Protein AF-A0A2V9P1U4-F1 (afdb_monomer_lite)

Sequence (89 aa):
AANQQASNELVIISAKYGADANWVDISSVLSAKIQDGKLRIDVTNASLLGGDDPVPNVPKSADVKYSYGGRRPQSIIVPEGKVLSLPEP

pLDDT: mean 88.76, std 13.78, range [35.62, 98.25]

Secondary structure (DSSP, 8-state):
---------EEEEEEEEEETTEEEE-HHHHHHT-BTTBEEEE-SHHHHHTT--SSTTS--EEEEEEEETTPPPEEEEEETTSEEEES--

Structure (mmCIF, N/CA/C/O backbone):
data_AF-A0A2V9P1U4-F1
#
_entry.id   AF-A0A2V9P1U4-F1
#
loop_
_atom_site.group_PDB
_atom_site.id
_atom_site.type_symbol
_atom_site.label_atom_id
_atom_site.label_alt_id
_atom_site.label_comp_id
_atom_site.label_asym_id
_atom_site.label_entity_id
_atom_site.label_seq_id
_atom_site.pdbx_PDB_ins_code
_atom_site.Cartn_x
_atom_site.Cartn_y
_atom_site.Cartn_z
_atom_site.occupancy
_atom_site.B_iso_or_equiv
_atom_site.auth_seq_id
_atom_site.auth_comp_id
_atom_site.auth_asym_id
_atom_site.auth_atom_id
_atom_site.pdbx_PDB_model_num
ATOM 1 N N . ALA A 1 1 ? -26.683 8.111 24.060 1.00 35.62 1 ALA A N 1
ATOM 2 C CA . ALA A 1 1 ? -25.211 8.042 24.099 1.00 35.62 1 ALA A CA 1
ATOM 3 C C . ALA A 1 1 ? -24.778 7.047 23.035 1.00 35.62 1 ALA A C 1
ATOM 5 O O . ALA A 1 1 ? -25.153 5.887 23.139 1.00 35.62 1 ALA A O 1
ATOM 6 N N . ALA A 1 2 ? -24.125 7.498 21.962 1.00 42.62 2 ALA A N 1
ATOM 7 C CA . ALA A 1 2 ? -23.604 6.582 20.952 1.00 42.62 2 ALA A CA 1
ATOM 8 C C . ALA A 1 2 ? -22.437 5.812 21.583 1.00 42.62 2 ALA A C 1
ATOM 10 O O . ALA A 1 2 ? -21.460 6.420 22.019 1.00 42.62 2 ALA A O 1
ATOM 11 N N . ASN A 1 3 ? -22.600 4.498 21.729 1.00 42.66 3 ASN A N 1
ATOM 12 C CA . ASN A 1 3 ? -21.585 3.612 22.280 1.00 42.66 3 ASN A CA 1
ATOM 13 C C . ASN A 1 3 ? -20.293 3.761 21.474 1.00 42.66 3 ASN A C 1
ATOM 15 O O . ASN A 1 3 ? -20.244 3.400 20.302 1.00 42.66 3 ASN A O 1
ATOM 19 N N . GLN A 1 4 ? -19.240 4.250 22.129 1.00 47.12 4 GLN A N 1
ATOM 20 C CA . GLN A 1 4 ? -17.861 4.201 21.648 1.00 47.12 4 GLN A CA 1
ATOM 21 C C . GLN A 1 4 ? -17.330 2.764 21.750 1.00 47.12 4 GLN A C 1
ATOM 23 O O . GLN A 1 4 ? -16.320 2.506 22.405 1.00 47.12 4 GLN A O 1
ATOM 28 N N . GLN A 1 5 ? -18.028 1.799 21.144 1.00 46.69 5 GLN A N 1
ATOM 29 C CA . GLN A 1 5 ? -17.366 0.555 20.781 1.00 46.69 5 GLN A CA 1
ATOM 30 C C . GLN A 1 5 ? -16.221 0.993 19.880 1.00 46.69 5 GLN A C 1
ATOM 32 O O . GLN A 1 5 ? -16.481 1.559 18.822 1.00 46.69 5 GLN A O 1
ATOM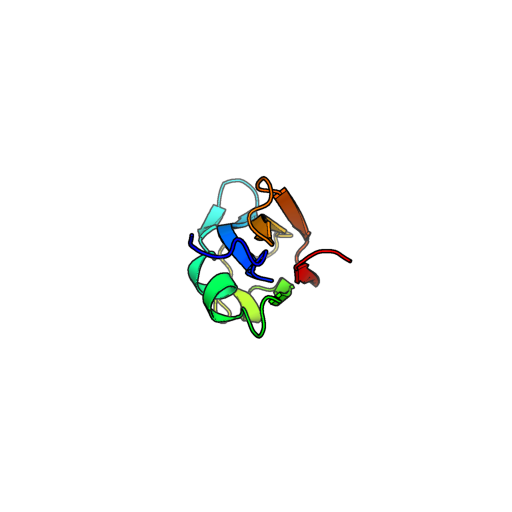 37 N N . ALA A 1 6 ? -14.979 0.831 20.340 1.00 54.91 6 ALA A N 1
ATOM 38 C CA . ALA A 1 6 ? -13.819 0.952 19.477 1.00 54.91 6 ALA A CA 1
ATOM 39 C C . ALA A 1 6 ? -14.069 -0.030 18.333 1.00 54.91 6 ALA A C 1
ATOM 41 O O . A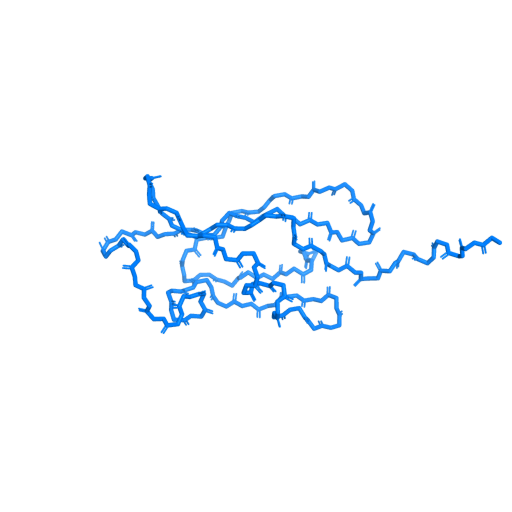LA A 1 6 ? -13.926 -1.241 18.505 1.00 54.91 6 ALA A O 1
ATOM 42 N N . SER A 1 7 ? -14.600 0.473 17.220 1.00 61.62 7 SER A N 1
ATOM 43 C CA . SER A 1 7 ? -14.832 -0.325 16.036 1.00 61.62 7 SER A CA 1
ATOM 44 C C . SER A 1 7 ? -13.464 -0.890 15.682 1.00 61.62 7 SER A C 1
ATOM 46 O O . SER A 1 7 ? -12.487 -0.152 15.696 1.00 61.62 7 SER A O 1
ATOM 48 N N . ASN A 1 8 ? -13.327 -2.189 15.417 1.00 76.25 8 ASN A N 1
ATOM 49 C CA . ASN A 1 8 ? -12.088 -2.725 14.833 1.00 76.25 8 ASN A CA 1
ATOM 50 C C . ASN A 1 8 ? -11.984 -2.251 13.372 1.00 76.25 8 ASN A C 1
ATOM 52 O O . ASN A 1 8 ? -11.868 -3.034 12.443 1.00 76.25 8 ASN A O 1
ATOM 56 N N . GLU A 1 9 ? -12.147 -0.956 13.161 1.00 88.94 9 GLU A N 1
ATOM 57 C CA . GLU A 1 9 ? -12.281 -0.306 11.885 1.00 88.94 9 GLU A CA 1
ATOM 58 C C . GLU A 1 9 ? -10.907 0.198 11.505 1.00 88.94 9 GLU A C 1
ATOM 60 O O . GLU A 1 9 ? -10.323 1.064 12.163 1.00 88.94 9 GLU A O 1
ATOM 65 N N . LEU A 1 10 ? -10.382 -0.420 10.458 1.00 94.44 10 LEU A N 1
ATOM 66 C CA . LEU A 1 10 ? -9.207 0.039 9.758 1.00 94.44 10 LEU A CA 1
ATOM 67 C C . LEU A 1 10 ? -9.647 1.067 8.718 1.00 94.44 10 LEU A C 1
ATOM 69 O O . LEU A 1 10 ? -10.496 0.779 7.879 1.00 94.44 10 LEU A O 1
ATOM 73 N N . VAL A 1 11 ? -9.035 2.246 8.757 1.00 95.38 11 VAL A N 1
ATOM 74 C CA . VAL A 1 11 ? -9.268 3.324 7.794 1.00 95.38 11 VAL A CA 1
ATOM 75 C C . VAL A 1 11 ? -7.940 3.707 7.160 1.00 95.38 11 VAL A C 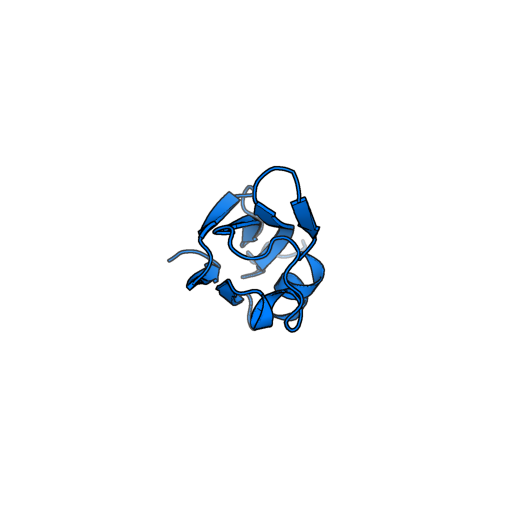1
ATOM 77 O O . VAL A 1 11 ? -7.006 4.094 7.866 1.00 95.38 11 VAL A O 1
ATOM 80 N N . ILE A 1 12 ? -7.852 3.637 5.831 1.00 97.31 12 ILE A N 1
ATOM 81 C CA . ILE A 1 12 ? -6.719 4.192 5.083 1.00 97.31 12 ILE A CA 1
ATOM 82 C C . ILE A 1 12 ? -6.945 5.694 4.929 1.00 97.31 12 ILE A C 1
ATOM 84 O O . ILE A 1 12 ? -7.960 6.126 4.392 1.00 97.31 12 ILE A O 1
ATOM 88 N N . ILE A 1 13 ? -6.001 6.493 5.418 1.00 97.31 13 ILE A N 1
ATOM 89 C CA . ILE A 1 13 ? -6.057 7.960 5.354 1.00 97.31 13 ILE A CA 1
ATOM 90 C C . ILE A 1 13 ? -5.369 8.458 4.086 1.00 97.31 13 ILE A C 1
ATOM 92 O O . ILE A 1 13 ? -5.858 9.370 3.429 1.00 97.31 13 ILE A O 1
ATOM 96 N N . SER A 1 14 ? -4.221 7.870 3.757 1.00 98.19 14 SER A N 1
ATOM 97 C CA . SER A 1 14 ? -3.500 8.125 2.513 1.00 98.19 14 SER A CA 1
ATOM 98 C C . SER A 1 14 ? -2.564 6.963 2.236 1.00 98.19 14 SER A C 1
ATOM 100 O O . SER A 1 14 ? -1.914 6.477 3.162 1.00 98.19 14 SER A O 1
ATOM 102 N N . ALA A 1 15 ? -2.440 6.548 0.985 1.00 98.06 15 ALA A N 1
ATOM 103 C CA . ALA A 1 15 ? -1.476 5.540 0.590 1.00 98.06 15 ALA A CA 1
ATOM 104 C C . ALA A 1 15 ? -0.931 5.830 -0.804 1.00 98.06 15 ALA A C 1
ATOM 106 O O . ALA A 1 15 ? -1.687 6.107 -1.732 1.00 98.06 15 ALA A O 1
ATOM 107 N N . LYS A 1 16 ? 0.385 5.727 -0.957 1.00 97.56 16 LYS A N 1
ATOM 108 C CA . LYS A 1 16 ? 1.062 5.898 -2.241 1.00 97.56 16 LYS A CA 1
ATOM 109 C C . LYS A 1 16 ? 2.079 4.792 -2.461 1.00 97.56 16 LYS A C 1
ATOM 111 O O . LYS A 1 16 ? 2.698 4.319 -1.511 1.00 97.56 16 LYS A O 1
ATOM 116 N N . TYR A 1 17 ? 2.261 4.403 -3.711 1.00 96.56 17 TYR A N 1
ATOM 117 C CA . TYR A 1 17 ? 3.221 3.387 -4.113 1.00 96.56 17 TYR A CA 1
ATOM 118 C C . TYR A 1 17 ? 4.094 3.903 -5.248 1.00 96.56 17 TYR A C 1
ATOM 120 O O . TYR A 1 17 ? 3.592 4.486 -6.209 1.00 96.56 17 TYR A O 1
ATOM 128 N N . GLY A 1 18 ? 5.404 3.733 -5.110 1.00 95.19 18 GLY A N 1
ATOM 129 C CA . GLY A 1 18 ? 6.349 4.301 -6.057 1.00 95.19 18 GLY A CA 1
ATOM 130 C C . GLY A 1 18 ? 7.761 4.430 -5.509 1.00 95.19 18 GLY A C 1
ATOM 131 O O . GLY A 1 18 ? 8.115 3.811 -4.502 1.00 95.19 18 GLY A O 1
ATOM 132 N N . ALA A 1 19 ? 8.559 5.223 -6.215 1.00 93.38 19 ALA A N 1
ATOM 133 C CA . ALA A 1 19 ? 9.944 5.537 -5.892 1.00 93.38 19 ALA A CA 1
ATOM 134 C C . ALA A 1 19 ? 10.306 6.931 -6.425 1.00 93.38 19 ALA A C 1
ATOM 136 O O . ALA A 1 19 ? 9.714 7.414 -7.394 1.00 93.38 19 ALA A O 1
ATOM 137 N N . ASP A 1 20 ? 11.296 7.570 -5.801 1.00 89.38 20 ASP A N 1
ATOM 138 C CA . ASP A 1 20 ? 11.810 8.889 -6.185 1.00 89.38 20 ASP A CA 1
ATOM 139 C C . ASP A 1 20 ? 10.694 9.938 -6.362 1.00 89.38 20 ASP A C 1
ATOM 141 O O . ASP A 1 20 ? 9.993 10.273 -5.404 1.00 89.38 20 ASP A O 1
ATOM 145 N N . ALA A 1 21 ? 10.519 10.464 -7.578 1.00 89.25 21 ALA A N 1
ATOM 146 C CA . ALA A 1 21 ? 9.503 11.457 -7.924 1.00 89.25 21 ALA A CA 1
ATOM 147 C C . ALA A 1 21 ? 8.194 10.849 -8.466 1.00 89.25 21 ALA A C 1
ATOM 149 O O . ALA A 1 21 ? 7.242 11.583 -8.724 1.00 89.25 21 ALA A O 1
ATOM 150 N N . ASN A 1 22 ? 8.127 9.528 -8.637 1.00 90.69 22 ASN A N 1
ATOM 151 C CA . ASN A 1 22 ? 7.016 8.845 -9.291 1.00 90.69 22 ASN A CA 1
ATOM 152 C C . ASN A 1 22 ? 6.222 8.040 -8.263 1.00 90.69 22 ASN A C 1
ATOM 154 O O . ASN A 1 22 ? 6.640 6.961 -7.842 1.00 90.69 22 ASN A O 1
ATOM 158 N N . TRP A 1 23 ? 5.067 8.574 -7.869 1.00 94.31 23 TRP A N 1
ATOM 159 C CA . TRP A 1 23 ? 4.178 7.978 -6.877 1.00 94.31 23 TRP A CA 1
ATOM 160 C C . TRP A 1 23 ? 2.758 7.889 -7.421 1.00 94.31 23 TRP A C 1
ATOM 162 O O . TRP A 1 23 ? 2.239 8.859 -7.970 1.00 94.31 23 TRP A O 1
ATOM 172 N N . VAL A 1 24 ? 2.121 6.740 -7.215 1.00 95.69 24 VAL A N 1
ATOM 173 C CA . VAL A 1 24 ? 0.723 6.495 -7.575 1.00 95.69 24 VAL A CA 1
ATOM 174 C C . VAL A 1 24 ? -0.104 6.364 -6.304 1.00 95.69 24 VAL A C 1
ATOM 176 O O . VAL A 1 24 ? 0.297 5.662 -5.375 1.00 95.69 24 VAL A O 1
ATOM 179 N N . ASP A 1 25 ? -1.246 7.046 -6.251 1.00 97.12 25 ASP A N 1
ATOM 180 C CA . ASP A 1 25 ? -2.200 6.904 -5.151 1.00 97.12 25 ASP A CA 1
ATOM 181 C C . ASP A 1 25 ? -2.859 5.518 -5.211 1.00 97.12 25 ASP A C 1
ATOM 183 O O . ASP A 1 25 ? -3.475 5.145 -6.208 1.00 97.12 25 ASP A O 1
ATOM 187 N N . ILE A 1 26 ? -2.717 4.754 -4.128 1.00 97.31 26 ILE A N 1
ATOM 188 C CA . ILE A 1 26 ? -3.275 3.404 -3.974 1.00 97.31 26 ILE A CA 1
ATOM 189 C C . ILE A 1 26 ? -4.308 3.338 -2.839 1.00 97.31 26 ILE A C 1
ATOM 191 O O . ILE A 1 26 ? -4.723 2.250 -2.436 1.00 97.31 26 ILE A O 1
ATOM 195 N N . SER A 1 27 ? -4.755 4.483 -2.313 1.00 97.75 27 SER A N 1
ATOM 196 C CA . SER A 1 27 ? -5.664 4.574 -1.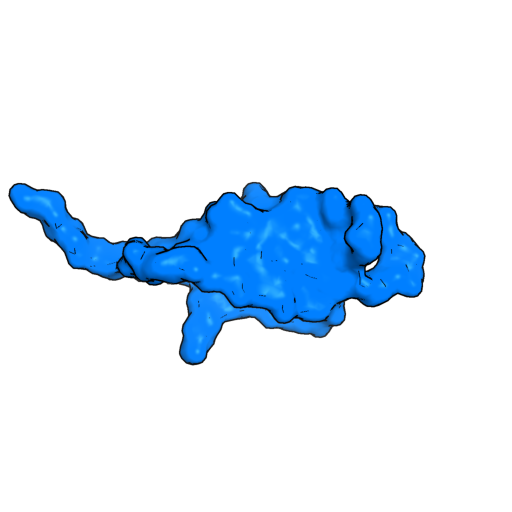161 1.00 97.75 27 SER A CA 1
ATOM 197 C C . SER A 1 27 ? -6.972 3.823 -1.398 1.00 97.75 27 SER A C 1
ATOM 199 O O . SER A 1 27 ? -7.406 3.047 -0.543 1.00 97.75 27 SER A O 1
ATOM 201 N N . SER A 1 28 ? -7.581 3.993 -2.576 1.00 96.69 28 SER A N 1
ATOM 202 C CA . SER A 1 28 ? -8.819 3.294 -2.944 1.00 96.69 28 SER A CA 1
ATOM 203 C C . SER A 1 28 ? -8.611 1.789 -3.105 1.00 96.69 28 SER A C 1
ATOM 205 O O . SER A 1 28 ? -9.467 1.012 -2.689 1.00 96.69 28 SER A O 1
ATOM 207 N N . VAL A 1 29 ? -7.461 1.371 -3.647 1.00 96.62 29 VAL A N 1
ATOM 208 C CA . VAL A 1 29 ? -7.116 -0.048 -3.810 1.00 96.62 29 VAL A CA 1
ATOM 209 C C . VAL A 1 29 ? -6.980 -0.714 -2.446 1.00 96.62 29 VAL A C 1
ATOM 211 O O . VAL A 1 29 ? -7.605 -1.744 -2.206 1.00 96.62 29 VAL A O 1
ATOM 214 N N . LEU A 1 30 ? -6.227 -0.105 -1.525 1.00 97.38 30 LEU A N 1
ATOM 215 C CA . LEU A 1 30 ? -6.066 -0.643 -0.175 1.00 97.38 30 LEU A CA 1
ATOM 216 C C . LEU A 1 30 ? -7.393 -0.661 0.588 1.00 97.38 30 LEU A C 1
ATOM 218 O O . LEU A 1 30 ? -7.716 -1.670 1.207 1.00 97.38 30 LEU A O 1
ATOM 222 N N . SER A 1 31 ? -8.186 0.409 0.497 1.00 96.56 31 SER A N 1
ATOM 223 C CA . SER A 1 31 ? -9.487 0.497 1.173 1.00 96.56 31 SER A CA 1
ATOM 224 C C . SER A 1 31 ? -10.459 -0.585 0.697 1.00 96.56 31 SER A C 1
ATOM 226 O O . SER A 1 31 ? -11.122 -1.216 1.514 1.00 96.56 31 SER A O 1
ATOM 228 N N . ALA A 1 32 ? -10.498 -0.867 -0.610 1.00 96.25 32 ALA A N 1
ATOM 229 C CA . ALA A 1 32 ? -11.342 -1.918 -1.183 1.00 96.25 32 ALA A CA 1
ATOM 230 C C . ALA A 1 32 ? -10.901 -3.344 -0.799 1.00 96.25 32 ALA A C 1
ATOM 232 O O . ALA A 1 32 ? -11.670 -4.293 -0.950 1.00 96.25 32 ALA A O 1
ATOM 233 N N . LYS A 1 33 ? -9.661 -3.514 -0.325 1.00 95.69 33 LYS A N 1
ATOM 234 C CA . LYS A 1 33 ? -9.110 -4.798 0.133 1.00 95.69 33 LYS A CA 1
A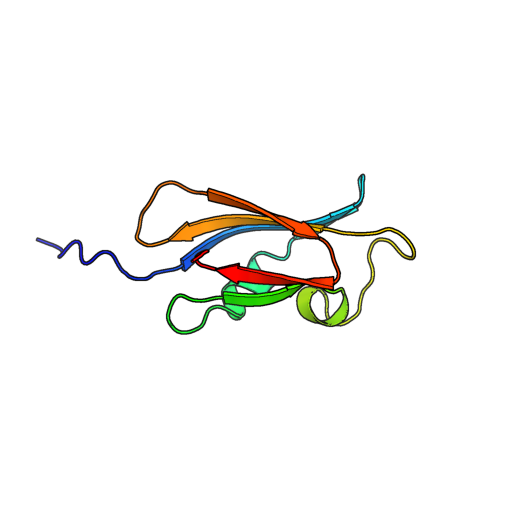TOM 235 C C . LYS A 1 33 ? -9.289 -5.028 1.633 1.00 95.69 33 LYS A C 1
ATOM 237 O O . LYS A 1 33 ? -8.931 -6.103 2.109 1.00 95.69 33 LYS A O 1
ATOM 242 N N . ILE A 1 34 ? -9.834 -4.059 2.369 1.00 95.19 34 ILE A N 1
ATOM 243 C CA . ILE A 1 34 ? -10.135 -4.235 3.789 1.00 95.19 34 ILE A CA 1
ATOM 24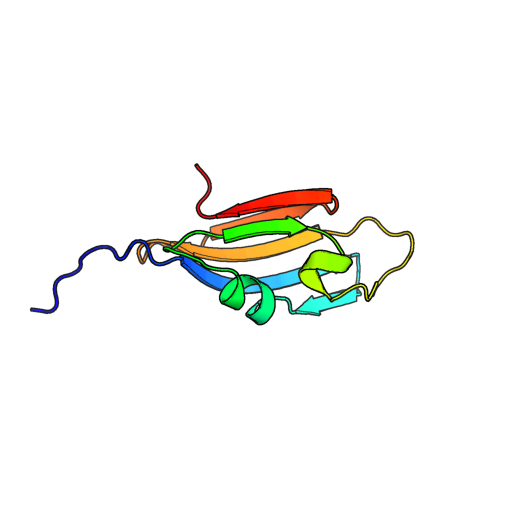4 C C . ILE A 1 34 ? -11.285 -5.230 3.940 1.00 95.19 34 ILE A C 1
ATOM 246 O O . ILE A 1 34 ? -12.354 -5.063 3.357 1.00 95.19 34 ILE A O 1
ATOM 250 N N . GLN A 1 35 ? -11.062 -6.257 4.755 1.00 93.31 35 GLN A N 1
ATOM 251 C CA . GLN A 1 35 ? -12.053 -7.265 5.120 1.00 93.31 35 GLN A CA 1
ATOM 252 C C . GLN A 1 35 ? -11.990 -7.476 6.630 1.00 93.31 35 GLN A C 1
ATOM 254 O O . GLN A 1 35 ? -10.906 -7.645 7.189 1.00 93.31 35 GLN A O 1
ATOM 259 N N . ASP A 1 36 ? -13.141 -7.404 7.299 1.00 90.69 36 ASP A N 1
ATOM 260 C CA . ASP A 1 36 ? -13.262 -7.567 8.755 1.00 90.69 36 ASP A CA 1
ATOM 261 C C . ASP A 1 36 ? -12.280 -6.698 9.565 1.00 90.69 36 ASP A C 1
ATOM 263 O O . ASP A 1 36 ? -11.709 -7.131 10.570 1.00 90.69 36 ASP A O 1
ATOM 267 N N . GLY A 1 37 ? -12.045 -5.464 9.101 1.00 91.25 37 GLY A N 1
ATOM 268 C CA . GLY A 1 37 ? -11.145 -4.524 9.774 1.00 91.25 37 GLY A CA 1
ATOM 269 C C . GLY A 1 37 ? -9.657 -4.820 9.598 1.00 91.25 37 GLY A C 1
ATOM 270 O O . GLY A 1 37 ? -8.831 -4.273 10.327 1.00 91.25 37 GLY A O 1
ATOM 271 N N . LYS A 1 38 ? -9.302 -5.698 8.658 1.00 93.56 38 LYS A N 1
ATOM 272 C CA . LYS A 1 38 ? -7.926 -6.106 8.381 1.00 93.56 38 LYS A CA 1
ATOM 273 C C . LYS A 1 38 ? -7.599 -5.921 6.911 1.00 93.56 38 LYS A C 1
ATOM 275 O O . LYS A 1 38 ? -8.463 -6.027 6.046 1.00 93.56 38 LYS A O 1
ATOM 280 N N . LEU A 1 39 ? -6.326 -5.686 6.632 1.00 95.62 39 LEU A N 1
ATOM 281 C CA . LEU A 1 39 ? -5.776 -5.631 5.286 1.00 95.62 39 LEU A CA 1
ATOM 282 C C . LEU A 1 39 ? -4.573 -6.559 5.226 1.00 95.62 39 LEU A C 1
ATOM 284 O O . LEU A 1 39 ? -3.683 -6.473 6.069 1.00 95.62 39 LEU A O 1
ATOM 288 N N . ARG A 1 40 ? -4.524 -7.415 4.208 1.00 96.38 40 ARG A N 1
ATOM 289 C CA . ARG A 1 40 ? -3.334 -8.196 3.877 1.00 96.38 40 ARG A CA 1
ATOM 290 C C . ARG A 1 40 ? -3.169 -8.242 2.366 1.00 96.38 40 ARG A C 1
ATOM 292 O O . ARG A 1 40 ? -4.035 -8.770 1.676 1.00 96.38 40 ARG A O 1
ATOM 299 N N . ILE A 1 41 ? -2.080 -7.676 1.862 1.00 96.00 41 ILE A N 1
ATOM 300 C CA . ILE A 1 41 ? -1.807 -7.593 0.424 1.00 96.00 41 ILE A CA 1
ATOM 301 C C . ILE A 1 41 ? -0.303 -7.623 0.153 1.00 96.00 41 ILE A C 1
ATOM 303 O O . ILE A 1 41 ? 0.483 -7.057 0.916 1.00 96.00 41 ILE A O 1
ATOM 307 N N . ASP A 1 42 ? 0.092 -8.268 -0.941 1.00 97.06 42 ASP A N 1
ATOM 308 C CA . ASP A 1 42 ? 1.468 -8.237 -1.428 1.00 97.06 42 ASP A CA 1
ATOM 309 C C . ASP A 1 42 ? 1.751 -6.883 -2.087 1.00 97.06 42 ASP A C 1
ATOM 311 O O . ASP A 1 42 ? 1.053 -6.462 -3.012 1.00 97.06 42 ASP A O 1
ATOM 315 N N . VAL A 1 43 ? 2.790 -6.185 -1.634 1.00 96.00 43 VAL A N 1
ATOM 316 C CA . VAL A 1 43 ? 3.196 -4.888 -2.184 1.00 96.00 43 VAL A CA 1
ATOM 317 C C . VAL A 1 43 ? 3.922 -5.126 -3.504 1.00 96.00 43 VAL A C 1
ATOM 319 O O . VAL A 1 43 ? 5.126 -5.357 -3.535 1.00 96.00 43 VAL A O 1
ATOM 322 N N . THR A 1 44 ? 3.167 -5.131 -4.600 1.00 94.62 44 THR A N 1
ATOM 323 C CA . THR A 1 44 ? 3.645 -5.406 -5.965 1.00 94.62 44 THR A CA 1
ATOM 324 C C . THR A 1 44 ? 2.847 -4.593 -6.984 1.00 94.62 44 THR A C 1
ATOM 326 O O . THR A 1 44 ? 1.669 -4.313 -6.749 1.00 94.62 44 THR A O 1
ATOM 329 N N . ASN A 1 45 ? 3.439 -4.299 -8.148 1.00 90.88 45 ASN A N 1
ATOM 330 C CA . ASN A 1 45 ? 2.736 -3.693 -9.292 1.00 90.88 45 ASN A CA 1
ATOM 331 C C . ASN A 1 45 ? 1.424 -4.416 -9.634 1.00 90.88 45 ASN A C 1
ATOM 333 O O . ASN A 1 45 ? 0.380 -3.793 -9.806 1.00 90.88 45 ASN A O 1
ATOM 337 N N . ALA A 1 46 ? 1.459 -5.751 -9.685 1.00 91.19 46 ALA A N 1
ATOM 338 C CA . ALA A 1 46 ? 0.298 -6.568 -10.030 1.00 91.19 46 ALA A CA 1
ATOM 339 C C . ALA A 1 46 ? -0.857 -6.394 -9.034 1.00 91.19 46 ALA A C 1
ATOM 341 O O . ALA A 1 46 ? -2.007 -6.216 -9.432 1.00 91.19 46 ALA A O 1
ATOM 342 N N . SER A 1 47 ? -0.552 -6.416 -7.735 1.00 91.06 47 SER A N 1
ATOM 343 C CA . SER A 1 47 ? -1.578 -6.358 -6.690 1.00 91.06 47 SER A CA 1
ATOM 344 C C . SER A 1 47 ? -2.113 -4.946 -6.457 1.00 91.06 47 SER A C 1
ATOM 346 O O . SER A 1 47 ? -3.276 -4.793 -6.083 1.00 91.06 47 SER A O 1
ATOM 348 N N . LEU A 1 48 ? -1.272 -3.925 -6.651 1.00 93.12 48 LEU A N 1
ATOM 349 C CA . LEU A 1 48 ? -1.595 -2.536 -6.323 1.00 93.12 48 LEU A CA 1
ATOM 350 C C . LEU A 1 48 ? -2.073 -1.722 -7.525 1.00 93.12 48 LEU A C 1
ATOM 352 O O . LEU A 1 48 ? -2.908 -0.842 -7.349 1.00 93.12 48 LEU A O 1
ATOM 356 N N . LEU A 1 49 ? -1.560 -2.011 -8.720 1.00 90.88 49 LEU A N 1
ATOM 357 C CA . LEU A 1 49 ? -1.781 -1.217 -9.932 1.00 90.88 49 LEU A CA 1
ATOM 358 C C . LEU A 1 49 ? -2.346 -2.044 -11.097 1.00 90.88 49 LEU A C 1
ATOM 360 O O . LEU A 1 49 ? -2.444 -1.551 -12.211 1.00 90.88 49 LEU A O 1
ATOM 364 N N . GLY A 1 50 ? -2.703 -3.313 -10.875 1.00 86.62 50 GLY A N 1
ATOM 365 C CA . GLY A 1 50 ? -3.220 -4.182 -11.938 1.00 86.62 50 GLY A CA 1
ATOM 366 C C . GLY A 1 50 ? -2.164 -4.629 -12.955 1.00 86.62 50 GLY A C 1
ATOM 367 O O . GLY A 1 50 ? -2.520 -5.159 -14.002 1.00 86.62 50 GLY A O 1
ATOM 368 N N . GLY A 1 51 ? -0.876 -4.454 -12.638 1.00 79.50 51 GLY A N 1
ATOM 369 C CA . GLY A 1 51 ? 0.252 -4.843 -13.490 1.00 79.50 51 GLY A CA 1
ATOM 370 C C . GLY A 1 51 ? 1.013 -3.669 -14.100 1.00 79.50 51 GLY A C 1
ATOM 371 O O . GLY A 1 51 ? 2.126 -3.880 -14.577 1.00 79.50 51 GLY A O 1
ATOM 372 N N . ASP A 1 52 ? 0.472 -2.452 -14.024 1.00 82.88 52 ASP A N 1
ATOM 373 C CA . ASP A 1 52 ? 1.168 -1.250 -14.479 1.00 82.88 52 ASP A CA 1
ATOM 374 C C . ASP A 1 52 ? 2.371 -0.946 -13.572 1.00 82.88 52 ASP A C 1
ATOM 376 O O . ASP A 1 52 ? 2.252 -0.926 -12.344 1.00 82.88 52 ASP A O 1
ATOM 380 N N . ASP A 1 53 ? 3.545 -0.717 -14.173 1.00 79.00 53 ASP A N 1
ATOM 381 C CA . ASP A 1 53 ? 4.754 -0.305 -13.455 1.00 79.00 53 ASP A CA 1
ATOM 382 C C . ASP A 1 53 ? 5.063 1.172 -13.741 1.00 79.00 53 ASP A C 1
ATOM 384 O O . ASP A 1 53 ? 5.490 1.503 -14.851 1.00 79.00 53 ASP A O 1
ATOM 388 N N . PRO A 1 54 ? 4.879 2.074 -12.761 1.00 73.50 54 PRO A N 1
ATOM 389 C CA . PRO A 1 54 ? 5.160 3.491 -12.943 1.00 73.50 54 PRO A CA 1
ATOM 390 C C . PRO A 1 54 ? 6.663 3.779 -13.029 1.00 73.50 54 PRO A C 1
ATOM 392 O O . PRO A 1 54 ? 7.048 4.830 -13.539 1.00 73.50 54 PRO A O 1
ATOM 395 N N . VAL A 1 55 ? 7.518 2.879 -12.520 1.00 81.75 55 VAL A N 1
ATOM 396 C CA . VAL A 1 55 ? 8.975 3.062 -12.480 1.00 81.75 55 VAL A CA 1
ATOM 397 C C . VAL A 1 55 ? 9.690 1.725 -12.728 1.00 81.75 55 VAL A C 1
ATOM 399 O O . VAL A 1 55 ? 10.119 1.052 -11.781 1.00 81.75 55 VAL A O 1
ATOM 402 N N . PRO A 1 56 ? 9.842 1.320 -14.001 1.00 79.56 56 PRO A N 1
ATOM 403 C CA . PRO A 1 56 ? 10.499 0.066 -14.347 1.00 79.56 56 PRO A CA 1
ATOM 404 C C . PRO A 1 56 ? 11.936 -0.004 -13.818 1.00 79.56 56 PRO A C 1
ATOM 406 O O . PRO A 1 56 ? 12.691 0.964 -13.905 1.00 79.56 56 PRO A O 1
ATOM 409 N N . ASN A 1 57 ? 12.332 -1.182 -13.328 1.00 83.75 57 ASN A N 1
ATOM 410 C CA . ASN A 1 57 ? 13.676 -1.490 -12.809 1.00 83.75 57 ASN A CA 1
ATOM 411 C C . ASN A 1 57 ? 14.117 -0.694 -11.564 1.00 83.75 57 ASN A C 1
ATOM 413 O O . ASN A 1 57 ? 15.293 -0.741 -11.204 1.00 83.75 57 ASN A O 1
ATOM 417 N N . VAL A 1 58 ? 13.199 -0.002 -10.884 1.00 87.75 58 VAL A N 1
ATOM 418 C CA . VAL A 1 58 ? 13.481 0.695 -9.622 1.00 87.75 58 VAL A CA 1
ATOM 419 C C . VAL A 1 58 ? 12.742 -0.000 -8.474 1.00 87.75 58 VAL A C 1
ATOM 421 O O . VAL A 1 58 ? 11.537 -0.243 -8.599 1.00 87.75 58 VAL A O 1
ATOM 424 N N . PRO A 1 59 ? 13.423 -0.321 -7.353 1.00 88.50 59 PRO A N 1
ATOM 425 C CA . PRO A 1 59 ? 12.763 -0.835 -6.158 1.00 88.50 59 PRO A CA 1
ATOM 426 C C . PRO A 1 59 ? 11.765 0.185 -5.604 1.00 88.50 59 PRO A C 1
ATOM 428 O O . PRO A 1 59 ? 12.152 1.289 -5.216 1.00 88.50 59 PRO A O 1
ATOM 431 N N . LYS A 1 60 ? 10.484 -0.185 -5.547 1.00 93.69 60 LYS A N 1
ATOM 432 C CA . LYS A 1 60 ? 9.419 0.690 -5.039 1.00 93.69 60 LYS A CA 1
ATOM 433 C C . LYS A 1 60 ? 9.086 0.393 -3.582 1.00 93.69 60 LYS A C 1
ATOM 435 O O . LYS A 1 60 ? 9.548 -0.580 -2.981 1.00 93.69 60 LYS A O 1
ATOM 440 N N . SER A 1 61 ? 8.283 1.256 -2.978 1.00 96.88 61 SER A N 1
ATOM 441 C CA . SER A 1 61 ? 7.718 1.050 -1.643 1.00 96.88 61 SER A CA 1
ATOM 442 C C . SER A 1 61 ? 6.301 1.601 -1.571 1.00 96.88 61 SER A C 1
ATOM 444 O O . SER A 1 61 ? 5.950 2.527 -2.301 1.00 96.88 61 SER A O 1
ATOM 446 N N . ALA A 1 62 ? 5.486 1.032 -0.688 1.00 97.38 62 ALA A N 1
ATOM 447 C CA . ALA A 1 62 ? 4.192 1.578 -0.308 1.00 97.38 62 ALA A CA 1
ATOM 448 C C . ALA A 1 62 ? 4.347 2.393 0.981 1.00 97.38 62 ALA A C 1
ATOM 450 O O . ALA A 1 62 ? 4.757 1.846 2.001 1.00 97.38 62 ALA A O 1
ATOM 451 N N . ASP A 1 63 ? 4.012 3.679 0.932 1.00 97.81 63 ASP A N 1
ATOM 452 C CA . ASP A 1 63 ? 3.907 4.569 2.092 1.00 97.81 63 ASP A CA 1
ATOM 453 C C . ASP A 1 63 ? 2.425 4.722 2.439 1.00 97.81 63 ASP A C 1
ATOM 455 O O . ASP A 1 63 ? 1.642 5.247 1.641 1.00 97.81 63 ASP A O 1
ATOM 459 N N . VAL A 1 64 ? 2.033 4.193 3.597 1.00 98.25 64 VAL A N 1
ATOM 460 C CA . VAL A 1 64 ? 0.636 4.042 4.005 1.00 98.25 64 VAL A CA 1
ATOM 461 C C . VAL A 1 64 ? 0.422 4.696 5.356 1.00 98.25 64 VAL A C 1
ATOM 463 O O . VAL A 1 64 ? 1.043 4.329 6.350 1.00 98.25 64 VAL A O 1
ATOM 466 N N . LYS A 1 65 ? -0.533 5.620 5.408 1.00 98.00 65 LYS A N 1
ATOM 467 C CA . LYS A 1 65 ? -1.059 6.211 6.632 1.00 98.00 65 LYS A CA 1
ATOM 468 C C . LYS A 1 65 ? -2.449 5.655 6.909 1.00 98.00 65 LYS A C 1
ATOM 470 O O . LYS A 1 65 ? -3.338 5.758 6.062 1.00 98.00 65 LYS A O 1
ATOM 475 N N . TYR A 1 66 ? -2.655 5.115 8.102 1.00 96.00 66 TYR A N 1
ATOM 476 C CA . TYR A 1 66 ? -3.913 4.491 8.505 1.00 96.00 66 TYR A CA 1
ATOM 477 C C . TYR A 1 66 ? -4.301 4.860 9.940 1.00 96.00 66 TYR A C 1
ATOM 479 O O . TYR A 1 66 ? -3.467 5.300 10.727 1.00 96.00 66 TYR A O 1
ATOM 487 N N . SER A 1 67 ? -5.574 4.688 10.288 1.00 93.94 67 SER A N 1
ATOM 488 C CA . SER A 1 67 ? -6.064 4.668 11.671 1.00 93.94 67 SER A CA 1
ATOM 489 C C . SER A 1 67 ? -6.750 3.331 11.927 1.00 93.94 67 SER A C 1
ATOM 491 O O . SER A 1 67 ? -7.333 2.744 11.018 1.00 93.94 67 SER A O 1
ATOM 493 N N . TYR A 1 68 ? -6.654 2.838 13.157 1.00 92.62 68 TYR A N 1
ATOM 494 C CA . TYR A 1 68 ? -7.321 1.617 13.590 1.00 92.62 68 TYR A CA 1
ATOM 495 C C . TYR A 1 68 ? -7.989 1.856 14.941 1.00 92.62 68 TYR A C 1
ATOM 497 O O . TYR A 1 68 ? -7.342 2.349 15.868 1.00 92.62 68 TYR A O 1
ATOM 505 N N . GLY A 1 69 ? -9.274 1.531 15.077 1.00 88.81 69 GLY A N 1
ATOM 506 C CA . GLY A 1 69 ? -9.964 1.665 16.364 1.00 88.81 69 GLY A CA 1
ATOM 507 C C . GLY A 1 69 ? -10.132 3.095 16.860 1.00 88.81 69 GLY A C 1
ATOM 508 O O . GLY A 1 69 ? -10.076 3.327 18.067 1.00 88.81 69 GLY A O 1
ATOM 509 N N . GLY A 1 70 ? -10.242 4.064 15.944 1.00 79.62 70 GLY A N 1
ATOM 510 C CA . GLY A 1 70 ? -10.308 5.491 16.280 1.00 79.62 70 GLY A CA 1
ATOM 511 C C . GLY A 1 70 ? -9.023 6.039 16.917 1.00 79.62 70 GLY A C 1
ATOM 512 O O . GLY A 1 70 ? -9.018 7.143 17.465 1.00 79.62 70 GLY A O 1
ATOM 513 N N . ARG A 1 71 ? -7.923 5.274 16.878 1.00 86.69 71 ARG A N 1
ATOM 514 C CA . ARG A 1 71 ? -6.619 5.689 17.406 1.00 86.69 71 ARG A CA 1
ATOM 515 C C . ARG A 1 71 ? -5.975 6.740 16.506 1.00 86.69 71 ARG A C 1
ATOM 517 O O . ARG A 1 71 ? -6.360 6.941 15.351 1.00 86.69 71 ARG A O 1
ATOM 524 N N . ARG A 1 72 ? -4.942 7.396 17.042 1.00 90.81 72 ARG A N 1
ATOM 525 C CA . ARG A 1 72 ? -4.124 8.340 16.274 1.00 90.81 72 ARG A CA 1
ATOM 526 C C . ARG A 1 72 ? -3.584 7.668 15.003 1.00 90.81 72 ARG A C 1
ATOM 528 O O . ARG A 1 72 ? -3.176 6.511 15.083 1.00 90.81 72 ARG A O 1
ATOM 535 N N . PRO A 1 73 ? -3.555 8.384 13.866 1.00 94.19 73 PRO A N 1
ATOM 536 C CA . PRO A 1 73 ? -2.995 7.858 12.632 1.00 94.19 73 PRO A CA 1
ATOM 537 C C . PRO A 1 73 ? -1.557 7.361 12.794 1.00 94.19 73 PRO A C 1
ATOM 539 O O . PRO A 1 73 ? -0.738 8.029 13.428 1.00 94.19 73 PRO A O 1
ATOM 542 N N . GLN A 1 74 ? -1.255 6.230 12.169 1.00 94.19 74 GLN A N 1
ATOM 543 C CA . GLN A 1 74 ? 0.069 5.623 12.078 1.00 94.19 74 GLN A CA 1
ATOM 544 C C . GLN A 1 74 ? 0.514 5.602 10.615 1.00 94.19 74 GLN A C 1
ATOM 546 O O . GLN A 1 74 ? -0.325 5.515 9.720 1.00 94.19 74 GLN A O 1
ATOM 551 N N . SER A 1 75 ? 1.824 5.683 10.383 1.00 95.88 75 SER A N 1
ATOM 552 C CA . SER A 1 75 ? 2.430 5.564 9.055 1.00 95.88 75 SER A CA 1
ATOM 553 C C . SER A 1 75 ? 3.373 4.370 9.018 1.00 95.88 75 SER A C 1
ATOM 555 O O . SER A 1 75 ? 4.162 4.187 9.944 1.00 95.88 75 SER A O 1
ATOM 557 N N . ILE A 1 76 ? 3.305 3.593 7.943 1.00 96.62 76 ILE A N 1
ATOM 558 C CA . ILE A 1 76 ? 4.185 2.459 7.667 1.00 96.62 76 ILE A CA 1
ATOM 559 C C . ILE A 1 76 ? 4.713 2.567 6.238 1.00 96.62 76 ILE A C 1
ATOM 561 O O . ILE A 1 76 ? 3.982 2.948 5.323 1.00 96.62 76 ILE A O 1
ATOM 565 N N . ILE A 1 77 ? 5.982 2.207 6.053 1.00 97.12 77 ILE A N 1
ATOM 566 C CA . ILE A 1 77 ? 6.594 2.056 4.735 1.00 97.12 77 ILE A CA 1
ATOM 567 C C . ILE A 1 77 ? 6.915 0.580 4.533 1.00 97.12 77 ILE A C 1
ATOM 569 O O . ILE A 1 77 ? 7.643 -0.017 5.327 1.00 97.12 77 ILE A O 1
ATOM 573 N N . VAL A 1 78 ? 6.377 -0.006 3.467 1.00 97.19 78 VAL A N 1
ATOM 574 C CA . VAL A 1 78 ? 6.563 -1.420 3.131 1.00 97.19 78 VAL A CA 1
ATOM 575 C C . VAL A 1 78 ? 7.252 -1.527 1.769 1.00 97.19 78 VAL A C 1
ATOM 577 O O . VAL A 1 78 ? 6.691 -1.059 0.777 1.00 97.19 78 VAL A O 1
ATOM 580 N N . PRO A 1 79 ? 8.453 -2.129 1.688 1.00 96.88 79 PRO A N 1
ATOM 581 C CA . PRO A 1 79 ? 9.137 -2.340 0.417 1.00 96.88 79 PRO A CA 1
ATOM 582 C C . PRO A 1 79 ? 8.345 -3.230 -0.544 1.00 96.88 79 PRO A C 1
ATOM 584 O O . PRO A 1 79 ? 7.613 -4.128 -0.120 1.00 96.88 79 PRO A O 1
ATOM 587 N N . GLU A 1 80 ? 8.544 -3.027 -1.844 1.00 94.44 80 GLU A N 1
ATOM 588 C CA . GLU A 1 80 ? 8.057 -3.946 -2.870 1.00 94.44 80 GLU A CA 1
ATOM 589 C C . GLU A 1 80 ? 8.541 -5.386 -2.613 1.00 94.44 80 GLU A C 1
ATOM 591 O O . GLU A 1 80 ? 9.654 -5.627 -2.138 1.00 94.44 80 GLU A O 1
ATOM 596 N N . GLY A 1 81 ? 7.670 -6.357 -2.882 1.00 94.62 81 GLY A N 1
ATOM 597 C CA . GLY A 1 81 ? 7.903 -7.774 -2.606 1.00 94.62 81 GLY A CA 1
ATOM 598 C C . GLY A 1 81 ? 7.690 -8.179 -1.143 1.00 94.62 81 GLY A C 1
ATOM 599 O O . GLY A 1 81 ? 7.928 -9.336 -0.791 1.00 94.62 81 GLY A O 1
ATOM 600 N N . LYS A 1 82 ? 7.249 -7.261 -0.272 1.00 96.75 82 LYS A N 1
ATOM 601 C CA . LYS A 1 82 ? 6.816 -7.568 1.100 1.00 96.75 82 LYS A CA 1
ATOM 602 C C . LYS A 1 82 ? 5.294 -7.548 1.218 1.00 96.75 82 LYS A C 1
ATOM 604 O O . LYS A 1 82 ? 4.590 -7.037 0.354 1.00 96.75 82 LYS A O 1
ATOM 609 N N . VAL A 1 83 ? 4.793 -8.105 2.315 1.00 96.94 83 VAL A N 1
ATOM 610 C CA . VAL A 1 83 ? 3.362 -8.112 2.632 1.00 96.94 83 VAL A CA 1
ATOM 611 C C . VAL A 1 83 ? 3.040 -6.907 3.507 1.00 96.94 83 VAL A C 1
ATOM 613 O O . VAL A 1 83 ? 3.624 -6.758 4.581 1.00 96.94 83 VAL A O 1
ATOM 616 N N . LEU A 1 84 ? 2.081 -6.087 3.087 1.00 96.69 84 LEU A N 1
ATOM 617 C CA . LEU A 1 84 ? 1.440 -5.110 3.960 1.00 96.69 84 LEU A CA 1
ATOM 618 C C . LEU A 1 84 ? 0.341 -5.826 4.747 1.00 96.69 84 LEU A C 1
ATOM 620 O O . LEU A 1 84 ? -0.588 -6.374 4.154 1.00 96.69 84 LEU A O 1
ATOM 624 N N . SER A 1 85 ? 0.455 -5.823 6.074 1.00 96.81 85 SER A N 1
ATOM 625 C CA . SER A 1 85 ? -0.512 -6.433 6.986 1.00 96.81 85 SER A CA 1
ATOM 626 C C . SER A 1 85 ? -0.942 -5.402 8.023 1.00 96.81 85 SER A C 1
ATOM 628 O O . SER A 1 85 ? -0.111 -4.972 8.815 1.00 96.81 85 SER A O 1
ATOM 630 N N . LEU A 1 86 ? -2.218 -5.014 8.012 1.00 94.50 86 LEU A N 1
ATOM 631 C CA . LEU A 1 86 ? -2.798 -4.053 8.951 1.00 94.50 86 LEU A CA 1
ATOM 632 C C . LEU A 1 86 ? -4.019 -4.652 9.682 1.00 94.50 86 LEU A C 1
ATOM 634 O O . LEU A 1 86 ? -4.778 -5.405 9.064 1.00 94.50 86 LEU A O 1
ATOM 638 N N . PRO A 1 87 ? -4.259 -4.283 10.954 1.00 90.44 87 PRO A N 1
ATOM 639 C CA . PRO A 1 87 ? -3.321 -3.548 11.808 1.00 90.44 87 PRO A CA 1
ATOM 640 C C . PRO A 1 87 ? -2.035 -4.363 12.026 1.00 90.44 87 PRO A C 1
ATOM 642 O O . PRO A 1 87 ? -2.043 -5.588 11.874 1.00 90.44 87 PRO A O 1
ATOM 645 N N . GLU A 1 88 ? -0.925 -3.687 12.321 1.00 79.81 88 GLU A N 1
ATOM 646 C CA . GLU A 1 88 ? 0.292 -4.402 12.716 1.00 79.81 88 GLU A CA 1
ATOM 647 C C . GLU A 1 88 ? 0.024 -5.200 14.010 1.00 79.81 88 GLU A C 1
ATOM 649 O O . GLU A 1 88 ? -0.736 -4.718 14.860 1.00 79.81 88 GLU A O 1
ATOM 654 N N . PRO A 1 89 ? 0.559 -6.431 14.130 1.00 65.94 89 PRO A N 1
ATOM 655 C CA . PRO A 1 89 ? 0.393 -7.265 15.321 1.00 65.94 89 PRO A CA 1
ATOM 656 C C . PRO A 1 89 ? 0.995 -6.644 16.588 1.00 65.94 89 PRO A C 1
ATOM 658 O O . PRO A 1 89 ? 1.980 -5.880 16.481 1.00 65.94 89 PRO A O 1
#

Foldseek 3Di:
DPDLPLQQAKAWPWKWKFDDPFIDTQRVLQVVQDDSSKHKFQQACCSRVVNDDRDPPDWMWMWTWMDGSPDDIDIDIGTHRDMDIPPDD

Radius of gyration: 13.93 Å; chains: 1; bounding box: 39×20×39 Å